Protein AF-A0A929HZ89-F1 (afdb_monomer)

Radius of gyration: 16.27 Å; Cα contacts (8 Å, |Δi|>4): 181; chains: 1; bounding box: 36×47×38 Å

Solvent-accessible surface area (backbone atoms only — not comparable to full-atom values): 8158 Å² total; per-residue (Å²): 117,69,67,62,54,55,52,51,52,50,54,50,49,56,53,50,49,54,55,42,63,69,49,52,67,70,62,47,50,54,52,25,51,53,49,46,58,52,49,70,68,32,68,68,53,67,72,37,54,22,37,36,39,57,67,56,55,96,64,49,64,65,33,62,69,54,51,55,50,40,43,73,72,72,32,48,39,28,33,55,36,82,36,76,91,78,73,45,74,45,39,25,42,54,84,44,79,73,81,30,38,38,75,45,75,96,66,32,61,20,62,33,84,95,49,64,37,78,51,64,76,89,67,51,66,40,74,55,76,84,81,92,59,73,50,98,86,70,49,112

Sequence (140 aa):
MMEDVGNRKKELRKKIIALRDNLPLEEREKKSKSIHTRLFSLPEFVSARTLAFYVSFKSEVLTETMIRKSLSLGKKVVVPITDLANRRLNLSRIIDYTDDLAPGTWGILEPKPDRIKLVALEEIDLVITPGLVFDKKGGR

Mean predicted aligned error: 3.98 Å

Nearest PDB structures (foldseek):
  3hy3-assembly1_A  TM=9.235E-01  e=9.278E-10  Homo sapiens
  2jcb-assembly2_B  TM=9.489E-01  e=2.652E-09  Bacillus anthracis str. Ames
  3hy6-assembly1_A  TM=9.198E-01  e=1.469E-09  Homo sapiens
  3hy4-assembly1_A  TM=9.010E-01  e=8.642E-09  Homo sapiens
  3hxt-assembly1_A  TM=8.999E-01  e=2.470E-08  Homo sapiens

pLDDT: mean 94.24, std 7.23, range [54.91, 98.75]

Foldseek 3Di:
DVVVVVVVVVVVLVVLVVVLLPDDPVNLQVVLVVVLVVLCPDPLNVPWQEEEEECDDRSFRHCVVVQQVCLVVNGFYKYWDQDPVVRDTWIFTDNDPPVQWDQDPPRGTDGDPVNGHTDDPVSGSYYPDDDRDADPVGDD

Structure (mmCIF, N/CA/C/O backbone):
data_AF-A0A929HZ89-F1
#
_entry.id   AF-A0A929HZ89-F1
#
loop_
_atom_site.group_PDB
_atom_site.id
_atom_site.type_symbol
_atom_site.label_atom_id
_atom_site.label_alt_id
_atom_site.label_comp_id
_atom_site.label_asym_id
_atom_site.label_entity_id
_atom_site.label_seq_id
_atom_site.pdbx_PDB_ins_code
_atom_site.Cartn_x
_atom_site.Cartn_y
_atom_site.Cartn_z
_atom_site.occupancy
_atom_site.B_iso_or_equiv
_atom_site.auth_seq_id
_atom_site.auth_c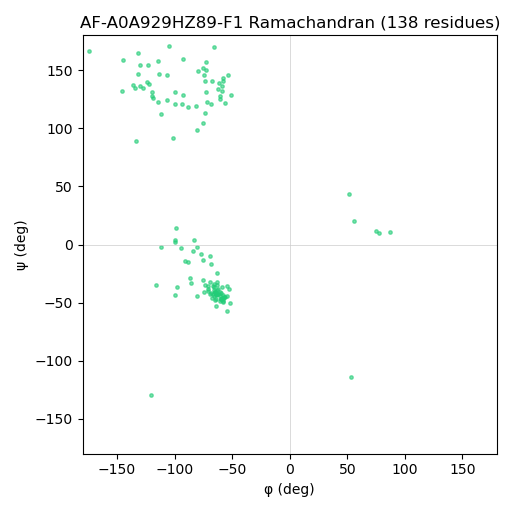omp_id
_atom_site.auth_asym_id
_atom_site.auth_atom_id
_atom_site.pdbx_PDB_model_num
ATOM 1 N N . MET A 1 1 ? -11.057 33.443 5.859 1.00 56.75 1 MET A N 1
ATOM 2 C CA . MET A 1 1 ? -11.871 32.208 5.696 1.00 56.75 1 MET A CA 1
ATOM 3 C C . MET A 1 1 ? -11.060 30.976 5.270 1.00 56.75 1 MET A C 1
ATOM 5 O O . MET A 1 1 ? -11.282 29.926 5.855 1.00 56.75 1 MET A O 1
ATOM 9 N N . MET A 1 2 ? -10.118 31.052 4.315 1.00 54.91 2 MET A N 1
ATOM 10 C CA . MET A 1 2 ? -9.280 29.892 3.925 1.00 54.91 2 MET A CA 1
ATOM 11 C C . MET A 1 2 ? -8.231 29.475 4.979 1.00 54.91 2 MET A C 1
ATOM 13 O O . MET A 1 2 ? -8.057 28.278 5.210 1.00 54.91 2 MET A O 1
ATOM 17 N N . GLU A 1 3 ? -7.589 30.426 5.670 1.00 56.50 3 GLU A N 1
ATOM 18 C CA . GLU A 1 3 ? -6.613 30.134 6.745 1.00 56.50 3 GLU A CA 1
ATOM 19 C C . GLU A 1 3 ? -7.219 29.315 7.897 1.00 56.50 3 GLU A C 1
ATOM 21 O O . GLU A 1 3 ? -6.592 28.398 8.426 1.00 56.50 3 GLU A O 1
ATOM 26 N N . ASP A 1 4 ? -8.484 29.580 8.221 1.00 70.81 4 ASP A N 1
ATOM 27 C CA . ASP A 1 4 ? -9.232 28.908 9.285 1.00 70.81 4 ASP A CA 1
ATOM 28 C C . ASP A 1 4 ? -9.550 27.436 8.937 1.00 70.81 4 ASP A C 1
ATOM 30 O O . ASP A 1 4 ? -9.553 26.547 9.788 1.00 70.81 4 ASP A O 1
ATOM 34 N N . VAL A 1 5 ? -9.758 27.110 7.656 1.00 75.31 5 VAL A N 1
ATOM 35 C CA . VAL A 1 5 ? -9.925 25.709 7.218 1.00 75.31 5 VAL A CA 1
ATOM 36 C C . VAL A 1 5 ? -8.586 24.963 7.229 1.00 75.31 5 VAL A C 1
ATOM 38 O O . VAL A 1 5 ? -8.528 23.813 7.670 1.00 75.31 5 VAL A O 1
ATOM 41 N N . GLY A 1 6 ? -7.504 25.612 6.787 1.00 77.69 6 GLY A N 1
ATOM 42 C CA . GLY A 1 6 ? -6.156 25.035 6.800 1.00 77.69 6 GLY A CA 1
ATOM 43 C C . GLY A 1 6 ? -5.687 24.669 8.211 1.00 77.69 6 GLY A C 1
ATOM 44 O O . GLY A 1 6 ? -5.249 23.537 8.443 1.00 77.69 6 GLY A O 1
ATOM 45 N N . ASN A 1 7 ? -5.869 25.582 9.168 1.00 79.38 7 ASN A N 1
ATOM 46 C CA . ASN A 1 7 ? -5.521 25.358 10.572 1.00 79.38 7 ASN A CA 1
ATOM 47 C C . ASN A 1 7 ? -6.373 24.262 11.219 1.00 79.38 7 ASN A C 1
ATOM 49 O O . ASN A 1 7 ? -5.822 23.353 11.840 1.00 79.38 7 ASN A O 1
ATOM 53 N N . ARG A 1 8 ? -7.693 24.247 10.987 1.00 85.31 8 ARG A N 1
ATOM 54 C CA . ARG A 1 8 ? -8.562 23.164 11.484 1.00 85.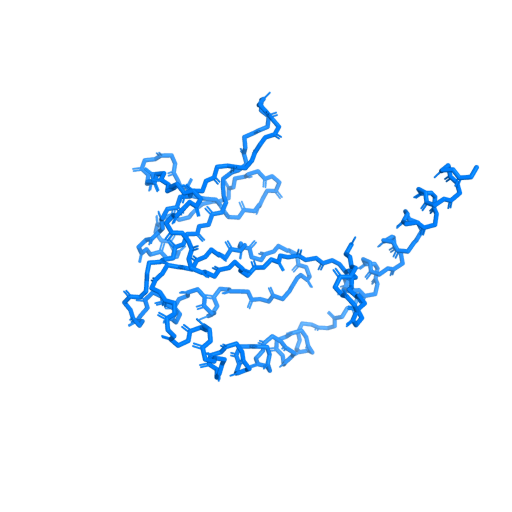31 8 ARG A CA 1
ATOM 55 C C . ARG A 1 8 ? -8.166 21.792 10.938 1.00 85.31 8 ARG A C 1
ATOM 57 O O . ARG A 1 8 ? -8.129 20.824 11.697 1.00 85.31 8 ARG A O 1
ATOM 64 N N . LYS A 1 9 ? -7.803 21.692 9.651 1.00 85.81 9 LYS A N 1
ATOM 65 C CA . LYS A 1 9 ? -7.281 20.439 9.075 1.00 85.81 9 LYS A CA 1
ATOM 66 C C . LYS A 1 9 ? -5.961 20.021 9.723 1.00 85.81 9 LYS A C 1
ATOM 68 O O . LYS A 1 9 ? -5.748 18.830 9.936 1.00 85.81 9 LYS A O 1
ATOM 73 N N . LYS A 1 10 ? -5.072 20.966 10.032 1.00 88.31 10 LYS A N 1
ATOM 74 C CA . LYS A 1 10 ? -3.783 20.683 10.679 1.00 88.31 10 LYS A CA 1
ATOM 75 C C . LYS A 1 10 ? -3.967 20.130 12.095 1.00 88.31 10 LYS A C 1
ATOM 77 O O . LYS A 1 10 ? -3.401 19.081 12.400 1.00 88.31 10 LYS A O 1
ATOM 82 N N . GLU A 1 11 ? -4.811 20.767 12.904 1.00 89.75 11 GLU A N 1
ATOM 83 C CA . GLU A 1 11 ? -5.118 20.306 14.264 1.00 89.75 11 GLU A CA 1
ATOM 84 C C . GLU A 1 11 ? -5.801 18.937 14.262 1.00 89.75 11 GLU A C 1
ATOM 86 O O . GLU A 1 11 ? -5.408 18.035 15.007 1.00 89.75 11 GLU A O 1
ATOM 91 N N . LEU A 1 12 ? -6.757 18.728 13.351 1.00 90.12 12 LEU A N 1
ATOM 92 C CA . LEU A 1 12 ? -7.399 17.427 13.190 1.00 90.12 12 LEU A CA 1
ATOM 93 C C . LEU A 1 12 ? -6.385 16.345 12.800 1.00 90.12 12 LEU A C 1
ATOM 95 O O . LEU A 1 12 ? -6.387 15.269 13.393 1.00 90.12 12 LEU A O 1
ATOM 99 N N . ARG A 1 13 ? -5.476 16.625 11.857 1.00 91.81 13 ARG A N 1
ATOM 100 C CA . ARG A 1 13 ? -4.429 15.667 11.469 1.00 91.81 13 ARG A CA 1
ATOM 101 C C . ARG A 1 13 ? -3.535 15.301 12.643 1.00 91.81 13 ARG A C 1
ATOM 103 O O . ARG A 1 13 ? -3.311 14.119 12.876 1.00 91.81 13 ARG A O 1
ATOM 110 N N . LYS A 1 14 ? -3.064 16.291 13.405 1.00 92.38 14 LYS A N 1
ATOM 111 C CA . LYS A 1 14 ? -2.215 16.055 14.579 1.00 92.38 14 LYS A CA 1
ATOM 112 C C . LYS A 1 14 ? -2.921 15.159 15.599 1.00 92.38 14 LYS A C 1
ATOM 114 O O . LYS A 1 14 ? -2.344 14.174 16.053 1.00 92.38 14 LYS A O 1
ATOM 119 N N . LYS A 1 15 ? -4.189 15.460 15.900 1.00 93.56 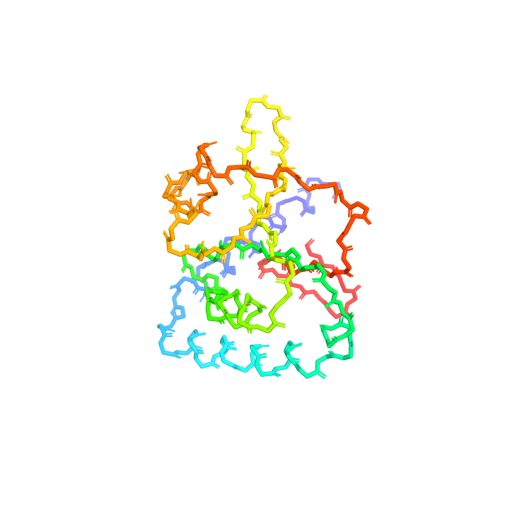15 LYS A N 1
ATOM 120 C CA . LYS A 1 15 ? -5.011 14.673 16.826 1.00 93.56 15 LYS A CA 1
ATOM 121 C C . LYS A 1 15 ? -5.195 13.230 16.351 1.00 93.56 15 LYS A C 1
ATOM 123 O O . LYS A 1 15 ? -5.007 12.306 17.135 1.00 93.56 15 LYS A O 1
ATOM 128 N N . ILE A 1 16 ? -5.560 13.024 15.086 1.00 94.06 16 ILE A N 1
ATOM 129 C CA . ILE A 1 16 ? -5.852 11.679 14.571 1.00 94.06 16 ILE A CA 1
ATOM 130 C C . ILE A 1 16 ? -4.578 10.851 14.380 1.00 94.06 16 ILE A C 1
ATOM 132 O O . ILE A 1 16 ? -4.613 9.656 14.654 1.00 94.06 16 ILE A O 1
ATOM 136 N N . ILE A 1 17 ? -3.450 11.459 13.993 1.00 93.94 17 ILE A N 1
ATOM 137 C CA . ILE A 1 17 ? -2.149 10.768 13.968 1.00 93.94 17 ILE A CA 1
ATOM 138 C C . ILE A 1 17 ? -1.819 10.234 15.361 1.00 93.94 17 ILE A C 1
ATOM 140 O O . ILE A 1 17 ? -1.556 9.047 15.489 1.00 93.94 17 ILE A O 1
ATOM 144 N N . ALA A 1 18 ? -1.931 11.061 16.407 1.00 94.25 18 ALA A N 1
ATOM 145 C CA . ALA A 1 18 ? -1.653 10.624 17.775 1.00 94.25 18 ALA A CA 1
ATOM 146 C C . ALA A 1 18 ? -2.564 9.466 18.220 1.00 94.25 18 ALA A C 1
ATOM 148 O O . ALA A 1 18 ? -2.098 8.506 18.825 1.00 94.25 18 ALA A O 1
ATOM 149 N N . LEU A 1 19 ? -3.859 9.518 17.888 1.00 93.94 19 LEU A N 1
ATOM 150 C CA . LEU A 1 19 ? -4.785 8.419 18.184 1.00 93.94 19 LEU A CA 1
ATOM 151 C C . LEU A 1 19 ? -4.441 7.138 17.411 1.00 93.94 19 LEU A C 1
ATOM 153 O O . LEU A 1 19 ? -4.516 6.051 17.976 1.00 93.94 19 LEU A O 1
ATOM 157 N N . ARG A 1 20 ? -4.068 7.258 16.130 1.00 94.56 20 ARG A N 1
ATOM 158 C CA . ARG A 1 20 ? -3.699 6.117 15.281 1.00 94.56 20 ARG A CA 1
ATOM 159 C C . ARG A 1 20 ? -2.380 5.487 15.731 1.00 94.56 20 ARG A C 1
ATOM 161 O O . ARG A 1 20 ? -2.285 4.266 15.785 1.00 94.56 20 ARG A O 1
ATOM 168 N N . ASP A 1 21 ? -1.395 6.307 16.083 1.00 94.12 21 ASP A N 1
ATOM 169 C CA . ASP A 1 21 ? -0.084 5.866 16.566 1.00 94.12 21 ASP A CA 1
ATOM 170 C C . ASP A 1 21 ? -0.186 5.155 17.922 1.00 94.12 21 ASP A C 1
ATOM 172 O O . ASP A 1 21 ? 0.515 4.172 18.145 1.00 94.12 21 ASP A O 1
ATOM 176 N N . ASN A 1 22 ? -1.117 5.582 18.782 1.00 95.56 22 ASN A N 1
ATOM 177 C CA . ASN A 1 22 ? -1.398 4.939 20.068 1.00 95.56 22 ASN A CA 1
ATOM 178 C C . ASN A 1 22 ? -2.298 3.695 19.964 1.00 95.56 22 ASN A C 1
ATOM 180 O O . ASN A 1 22 ? -2.581 3.068 20.984 1.00 95.56 22 ASN A O 1
ATOM 184 N N . LEU A 1 23 ? -2.771 3.324 18.768 1.00 94.94 23 LEU A N 1
ATOM 185 C CA . LEU A 1 23 ? -3.566 2.112 18.599 1.00 94.94 23 LEU A CA 1
ATOM 186 C C . LEU A 1 23 ? -2.662 0.873 18.757 1.00 94.94 23 LEU A C 1
ATOM 188 O O . LEU A 1 23 ? -1.710 0.724 17.970 1.00 94.94 23 LEU A O 1
ATOM 192 N N . PRO A 1 24 ? -2.970 -0.040 19.705 1.00 96.50 24 PRO A N 1
ATOM 193 C CA . PRO A 1 24 ? -2.202 -1.264 19.898 1.00 96.50 24 PRO A CA 1
ATOM 194 C C . PRO A 1 24 ? -2.076 -2.064 18.602 1.00 96.50 24 PRO A C 1
ATOM 196 O O . PRO A 1 24 ? -2.995 -2.079 17.777 1.00 96.50 24 PRO A O 1
ATOM 199 N N . LEU A 1 25 ? -0.937 -2.738 18.428 1.00 94.56 25 LEU A N 1
ATOM 200 C CA . LEU A 1 25 ? -0.663 -3.517 17.220 1.00 94.56 25 LEU A CA 1
ATOM 201 C C . LEU A 1 25 ? -1.742 -4.583 16.978 1.00 94.56 25 LEU A C 1
ATOM 203 O O . LEU A 1 25 ? -2.273 -4.649 15.877 1.00 94.56 25 LEU A O 1
ATOM 207 N N . GLU A 1 26 ? -2.144 -5.317 18.014 1.00 96.81 26 GLU A N 1
ATOM 208 C CA . GLU A 1 26 ? -3.192 -6.344 17.930 1.00 96.81 26 GLU A CA 1
ATOM 209 C C . GLU A 1 26 ? -4.528 -5.779 17.412 1.00 96.81 26 GLU A C 1
ATOM 211 O O . GLU A 1 26 ? -5.157 -6.328 16.505 1.00 96.81 26 GLU A O 1
ATOM 216 N N . GLU A 1 27 ? -4.953 -4.621 17.925 1.00 96.94 27 GLU A N 1
ATOM 217 C CA . GLU A 1 27 ? -6.174 -3.957 17.458 1.00 96.94 27 GLU A CA 1
ATOM 218 C C . GLU A 1 27 ? -6.039 -3.466 16.011 1.00 96.94 27 GLU A C 1
ATOM 220 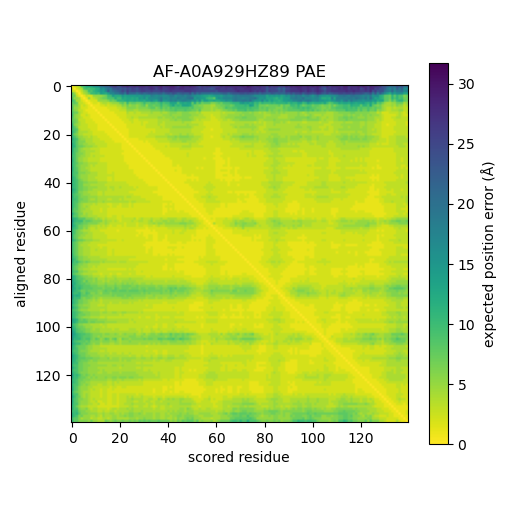O O . GLU A 1 27 ? -6.995 -3.527 15.229 1.00 96.94 27 GLU A O 1
ATOM 225 N N . ARG A 1 28 ? -4.847 -3.010 15.617 1.00 96.38 28 ARG A N 1
ATOM 226 C CA . ARG A 1 28 ? -4.547 -2.620 14.235 1.00 96.38 28 ARG A CA 1
ATOM 227 C C . ARG A 1 28 ? -4.586 -3.818 13.293 1.00 96.38 28 ARG A C 1
ATOM 229 O O . ARG A 1 28 ? -5.164 -3.707 12.212 1.00 96.38 28 ARG A O 1
ATOM 236 N N . GLU A 1 29 ? -4.031 -4.954 13.692 1.00 96.56 29 GLU A N 1
ATOM 237 C CA . GLU A 1 29 ? -4.063 -6.210 12.940 1.00 96.56 29 GLU A CA 1
ATOM 238 C C . GLU A 1 29 ? -5.494 -6.722 12.788 1.00 96.56 29 GLU A C 1
ATOM 240 O O . GLU A 1 29 ? -5.934 -7.006 11.673 1.00 96.56 29 GLU A O 1
ATOM 245 N N . LYS A 1 30 ? -6.268 -6.739 13.878 1.00 97.81 30 LYS A N 1
ATOM 246 C CA . LYS A 1 30 ? -7.686 -7.122 13.875 1.00 97.81 30 LYS A CA 1
ATOM 247 C C . LYS A 1 30 ? -8.507 -6.248 12.930 1.00 97.81 30 LYS A C 1
ATOM 249 O O . LYS A 1 30 ? -9.247 -6.767 12.093 1.00 97.81 30 LYS A O 1
ATOM 254 N N . LYS A 1 31 ? -8.351 -4.922 13.005 1.00 97.44 31 LYS A N 1
ATOM 255 C CA . LYS A 1 31 ? -9.025 -3.987 12.088 1.00 97.44 31 LYS A CA 1
ATOM 256 C C . LYS A 1 31 ? -8.550 -4.170 10.645 1.00 97.44 31 LYS A C 1
ATOM 258 O O . LYS A 1 31 ? -9.382 -4.178 9.740 1.00 97.44 31 LYS A O 1
ATOM 263 N N . SER A 1 32 ? -7.251 -4.379 10.425 1.00 97.62 32 SER A N 1
ATOM 264 C CA . SER A 1 32 ? -6.687 -4.644 9.093 1.00 97.62 32 SER A CA 1
ATOM 265 C C . SER A 1 32 ? -7.239 -5.940 8.496 1.00 97.62 32 SER A C 1
ATOM 267 O O . SER A 1 32 ? -7.580 -5.965 7.317 1.00 97.62 32 SER A O 1
ATOM 269 N N . LYS A 1 33 ? -7.439 -6.989 9.303 1.00 97.69 33 LYS A N 1
ATOM 270 C CA . LYS A 1 33 ? -8.075 -8.248 8.884 1.00 97.69 33 LYS A CA 1
ATOM 271 C C . LYS A 1 33 ? -9.547 -8.064 8.502 1.00 97.69 33 LYS A C 1
ATOM 273 O O . LYS A 1 33 ? -10.002 -8.644 7.514 1.00 97.69 33 LYS A O 1
ATOM 278 N N . SER A 1 34 ? -10.290 -7.231 9.228 1.00 98.25 34 SER A N 1
ATOM 279 C CA . SER A 1 34 ? -11.664 -6.876 8.843 1.00 98.25 34 SER A CA 1
ATOM 280 C C . SER A 1 34 ? -11.704 -6.102 7.521 1.00 98.25 34 SER A C 1
ATOM 282 O O . SER A 1 34 ? -12.548 -6.384 6.671 1.00 98.25 34 SER A O 1
ATOM 284 N N . ILE A 1 35 ? -10.766 -5.169 7.312 1.00 97.94 35 ILE A N 1
ATOM 285 C CA . ILE A 1 35 ? -10.629 -4.432 6.046 1.00 97.94 35 ILE A CA 1
ATOM 286 C C . ILE A 1 35 ? -10.255 -5.381 4.906 1.00 97.94 35 ILE A C 1
ATOM 288 O O . ILE A 1 35 ? -10.867 -5.299 3.848 1.00 97.94 35 ILE A O 1
ATOM 292 N N . HIS A 1 36 ? -9.322 -6.310 5.133 1.00 97.88 36 HIS A N 1
ATOM 293 C CA . HIS A 1 36 ? -8.952 -7.357 4.178 1.00 97.88 36 HIS A CA 1
ATOM 294 C C . HIS A 1 36 ? -10.202 -8.134 3.764 1.00 97.88 36 HIS A C 1
ATOM 296 O O . HIS A 1 36 ? -10.551 -8.156 2.590 1.00 97.88 36 HIS A O 1
ATOM 302 N N . THR A 1 37 ? -10.921 -8.712 4.724 1.00 98.00 37 THR A N 1
ATOM 303 C CA . THR A 1 37 ? -12.108 -9.534 4.439 1.00 98.00 37 THR A CA 1
ATOM 304 C C . THR A 1 37 ? -13.129 -8.769 3.597 1.00 98.00 37 THR A C 1
ATOM 306 O O . THR A 1 37 ? -13.627 -9.293 2.605 1.00 98.00 37 THR A O 1
ATOM 309 N N . ARG A 1 38 ? -13.387 -7.503 3.948 1.00 98.12 38 ARG A N 1
ATOM 310 C CA . ARG A 1 38 ? -14.320 -6.651 3.208 1.00 98.12 38 ARG A CA 1
ATOM 311 C C . ARG A 1 38 ? -13.816 -6.298 1.812 1.00 98.12 38 ARG A C 1
ATOM 313 O O . ARG A 1 38 ? -14.594 -6.376 0.874 1.00 98.12 38 ARG A O 1
ATOM 320 N N . LEU A 1 39 ? -12.549 -5.906 1.663 1.00 98.25 39 LEU A N 1
ATOM 321 C CA . LEU A 1 39 ? -11.963 -5.546 0.369 1.00 98.25 39 LEU A CA 1
ATOM 322 C C . LEU A 1 39 ? -12.115 -6.694 -0.632 1.00 98.25 39 LEU A C 1
ATOM 324 O O . LEU A 1 39 ? -12.544 -6.474 -1.756 1.00 98.25 39 LEU A O 1
ATOM 328 N N . PHE A 1 40 ? -11.822 -7.920 -0.204 1.00 97.94 40 PHE A N 1
ATOM 329 C CA . PHE A 1 40 ? -11.850 -9.094 -1.075 1.00 97.94 40 PHE A CA 1
ATOM 330 C C . PHE A 1 40 ? -13.266 -9.582 -1.403 1.00 97.94 40 PHE A C 1
ATOM 332 O O . PHE A 1 40 ? -13.425 -10.367 -2.335 1.00 97.94 40 PHE A O 1
ATOM 339 N N . SER A 1 41 ? -14.288 -9.110 -0.681 1.00 97.81 41 SER A N 1
ATOM 340 C CA . SER A 1 41 ? -15.692 -9.384 -0.998 1.00 97.81 41 SER A CA 1
ATOM 341 C C . SER A 1 41 ? -16.351 -8.297 -1.857 1.00 97.81 41 SER A C 1
ATOM 343 O O . SER A 1 41 ? -17.522 -8.439 -2.200 1.00 97.81 41 SER A O 1
ATOM 345 N N . LEU A 1 42 ? -15.651 -7.201 -2.177 1.00 98.25 42 LEU A N 1
ATOM 346 C CA . LEU A 1 42 ? -16.186 -6.142 -3.037 1.00 98.25 42 LEU A CA 1
ATOM 347 C C . LEU A 1 42 ? -16.259 -6.607 -4.505 1.00 98.25 42 LEU A C 1
ATOM 349 O O . LEU A 1 42 ? -15.245 -7.083 -5.028 1.00 98.25 42 LEU A O 1
ATOM 353 N N . PRO A 1 43 ? -17.396 -6.427 -5.206 1.00 98.12 43 PRO A N 1
ATOM 354 C CA . PRO A 1 43 ? -17.503 -6.719 -6.640 1.00 98.12 43 PRO A CA 1
ATOM 355 C C . PRO A 1 43 ? -16.442 -6.003 -7.488 1.00 98.12 43 PRO A C 1
ATOM 357 O O . PRO A 1 43 ? -15.910 -6.573 -8.444 1.00 98.12 43 PRO A O 1
ATOM 360 N N . GLU A 1 44 ? -16.083 -4.777 -7.109 1.00 98.06 44 GLU A N 1
ATOM 361 C CA . GLU A 1 44 ? -15.049 -3.966 -7.754 1.00 98.06 44 GLU A CA 1
ATOM 362 C C . GLU A 1 44 ? -13.672 -4.625 -7.628 1.00 98.06 44 GLU A C 1
ATOM 364 O O . GLU A 1 44 ? -12.921 -4.692 -8.595 1.00 98.06 44 GLU A O 1
ATOM 369 N N . PHE A 1 45 ? -13.347 -5.190 -6.461 1.00 98.38 45 PHE A N 1
ATOM 370 C CA . PHE A 1 45 ? -12.094 -5.923 -6.277 1.00 98.38 45 PHE A CA 1
ATOM 371 C C . PHE A 1 45 ? -12.087 -7.237 -7.063 1.00 98.38 45 PHE A C 1
ATOM 373 O O . PHE A 1 45 ? -11.080 -7.598 -7.679 1.00 98.38 45 PHE A O 1
ATOM 380 N N . VAL A 1 46 ? -13.203 -7.972 -7.032 1.00 97.81 46 VAL A N 1
ATOM 381 C CA . VAL A 1 46 ? -13.334 -9.257 -7.730 1.00 97.81 46 VAL A CA 1
ATOM 382 C C . VAL A 1 46 ? -13.111 -9.065 -9.231 1.00 97.81 46 VAL A C 1
ATOM 384 O O . VAL A 1 46 ? -12.301 -9.790 -9.811 1.00 97.81 46 VAL A O 1
ATOM 387 N N . SER A 1 47 ? -13.752 -8.055 -9.825 1.00 98.00 47 SER A N 1
ATOM 388 C CA . SER A 1 47 ? -13.670 -7.743 -11.259 1.00 98.00 47 SER A CA 1
ATOM 389 C C . SER A 1 47 ? -12.360 -7.072 -11.692 1.00 98.00 47 SER A C 1
ATOM 391 O O . SER A 1 47 ? -11.910 -7.312 -12.814 1.00 98.00 47 SER A O 1
ATOM 393 N N . ALA A 1 48 ? -11.716 -6.288 -10.821 1.00 98.44 48 ALA A N 1
ATOM 394 C CA . ALA A 1 48 ? -10.470 -5.592 -11.133 1.00 98.44 48 ALA A CA 1
ATOM 395 C C . ALA A 1 48 ? -9.314 -6.555 -11.451 1.00 98.44 48 ALA A C 1
ATOM 397 O O . ALA A 1 48 ? -9.052 -7.516 -10.719 1.00 98.44 48 ALA A O 1
ATOM 398 N N . ARG A 1 49 ? -8.572 -6.270 -12.521 1.00 98.25 49 ARG A N 1
ATOM 399 C CA . ARG A 1 49 ? -7.376 -7.011 -12.946 1.00 98.25 49 ARG A CA 1
ATOM 400 C C . ARG A 1 49 ? -6.103 -6.315 -12.482 1.00 98.25 49 ARG A C 1
ATOM 402 O O . ARG A 1 49 ? -5.155 -7.000 -12.096 1.00 98.25 49 ARG A O 1
ATOM 409 N N . THR A 1 50 ? -6.103 -4.985 -12.482 1.00 98.62 50 THR A N 1
ATOM 410 C CA . THR A 1 50 ? -4.999 -4.137 -12.030 1.00 98.62 50 THR A CA 1
ATOM 411 C C . THR A 1 50 ? -5.395 -3.351 -10.788 1.00 98.62 50 THR A C 1
ATOM 413 O O . THR A 1 50 ? -6.356 -2.583 -10.795 1.00 98.62 50 THR A O 1
ATOM 416 N N . LEU A 1 51 ? -4.620 -3.520 -9.721 1.00 98.69 51 LEU A N 1
ATOM 417 C CA . LEU A 1 51 ? -4.848 -2.908 -8.420 1.00 98.69 51 LEU A CA 1
ATOM 418 C C . LEU A 1 51 ? -3.676 -2.005 -8.056 1.00 98.69 51 LEU A C 1
ATOM 420 O O . LEU A 1 51 ? -2.538 -2.473 -7.998 1.00 98.69 51 LEU A O 1
ATOM 424 N N . ALA A 1 52 ? -3.952 -0.745 -7.737 1.00 98.56 52 ALA A N 1
ATOM 425 C CA . ALA A 1 52 ? -2.972 0.131 -7.112 1.00 98.56 52 ALA A CA 1
ATOM 426 C C . ALA A 1 52 ? -3.123 0.088 -5.589 1.00 98.56 52 ALA A C 1
ATOM 428 O O . ALA A 1 52 ? -4.180 0.421 -5.055 1.00 98.56 52 ALA A O 1
ATOM 429 N N . PHE A 1 53 ? -2.060 -0.298 -4.890 1.00 98.38 53 PHE A N 1
ATOM 430 C CA . PHE A 1 53 ? -1.964 -0.260 -3.434 1.00 98.38 53 PHE A CA 1
ATOM 431 C C . PHE A 1 53 ? -0.918 0.760 -3.000 1.00 98.38 53 PHE A C 1
ATOM 433 O O . PHE A 1 53 ? 0.124 0.903 -3.631 1.00 98.38 53 PHE A O 1
ATOM 440 N N . TYR A 1 54 ? -1.146 1.406 -1.861 1.00 97.00 54 TYR A N 1
ATOM 441 C CA . TYR A 1 54 ? -0.035 1.955 -1.089 1.00 97.00 54 TYR A CA 1
ATOM 442 C C . TYR A 1 54 ? 0.634 0.841 -0.275 1.00 97.00 54 TYR A C 1
ATOM 444 O O . TYR A 1 54 ? -0.029 -0.105 0.173 1.00 97.00 54 TYR A O 1
ATOM 452 N N . VAL A 1 55 ? 1.939 0.971 -0.048 1.00 96.75 55 VAL A N 1
ATOM 453 C CA . VAL A 1 55 ? 2.660 0.113 0.894 1.00 96.75 55 VAL A CA 1
ATOM 454 C C . VAL A 1 55 ? 2.586 0.759 2.271 1.00 96.75 55 VAL A C 1
ATOM 456 O O . VAL A 1 55 ? 2.996 1.906 2.444 1.00 96.75 55 VAL A O 1
ATOM 459 N N . SER A 1 56 ? 1.974 0.056 3.225 1.00 93.50 56 SER A N 1
ATOM 460 C CA . SER A 1 56 ? 1.626 0.613 4.532 1.00 93.50 56 SER A CA 1
ATOM 461 C C . SER A 1 56 ? 2.838 1.125 5.299 1.00 93.50 56 SER A C 1
ATOM 463 O O . SER A 1 56 ? 3.847 0.427 5.398 1.00 93.50 56 SER A O 1
ATOM 465 N N . PHE A 1 57 ? 2.705 2.302 5.911 1.00 91.19 57 PHE A N 1
ATOM 466 C CA . PHE A 1 57 ? 3.759 2.937 6.690 1.00 91.19 57 PHE A CA 1
ATOM 467 C C . PHE A 1 57 ? 3.304 3.257 8.121 1.00 91.19 57 PHE A C 1
ATOM 469 O O . PHE A 1 57 ? 2.193 3.733 8.364 1.00 91.19 57 PHE A O 1
ATOM 476 N N . LYS A 1 58 ? 4.192 3.040 9.101 1.00 90.56 58 LYS A N 1
ATOM 4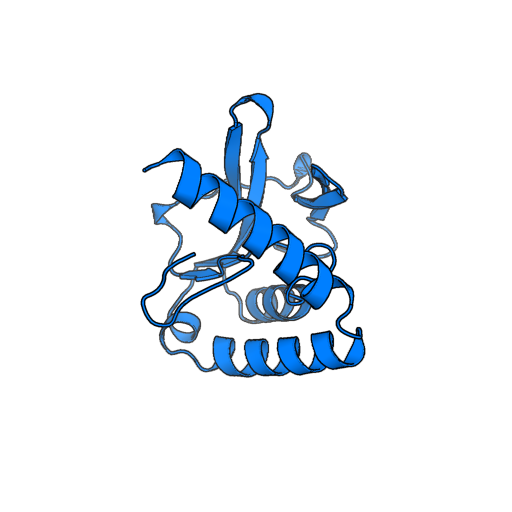77 C CA . LYS A 1 58 ? 3.944 3.293 10.534 1.00 90.56 58 LYS A CA 1
ATOM 478 C C . LYS A 1 58 ? 2.671 2.597 11.054 1.00 90.56 58 LYS A C 1
ATOM 480 O O . LYS A 1 58 ? 2.613 1.377 11.165 1.00 90.56 58 LYS A O 1
ATOM 485 N N . SER A 1 59 ? 1.671 3.386 11.435 1.00 92.94 59 SER A N 1
ATOM 486 C CA . SER A 1 59 ? 0.426 2.975 12.087 1.00 92.94 59 SER A CA 1
ATOM 487 C C . SER A 1 59 ? -0.757 2.860 11.125 1.00 92.94 59 SER A C 1
ATOM 489 O O . SER A 1 59 ? -1.909 2.802 11.555 1.00 92.94 59 SER A O 1
ATOM 491 N N . GLU A 1 60 ? -0.492 2.855 9.819 1.00 94.56 60 GLU A N 1
ATOM 492 C CA . GLU A 1 60 ? -1.512 2.640 8.796 1.00 94.56 60 GLU A CA 1
ATOM 493 C C . GLU A 1 60 ? -2.119 1.233 8.846 1.00 94.56 60 GLU A C 1
ATOM 495 O O . GLU A 1 60 ? -1.652 0.338 9.552 1.00 94.56 60 GLU A O 1
ATOM 500 N N . VAL A 1 61 ? -3.198 1.050 8.080 1.00 96.56 61 VAL A N 1
ATOM 501 C CA . VAL A 1 61 ? -3.749 -0.282 7.820 1.00 96.56 61 VAL A CA 1
ATOM 502 C C . VAL A 1 61 ? -2.658 -1.122 7.170 1.00 96.56 61 VAL A C 1
ATOM 504 O O . VAL A 1 61 ? -2.013 -0.671 6.229 1.00 96.56 61 VAL A O 1
ATOM 507 N N . LEU A 1 62 ? -2.462 -2.340 7.666 1.00 96.75 62 LEU A N 1
ATOM 508 C CA . LEU A 1 62 ? -1.410 -3.230 7.187 1.00 96.75 62 LEU A CA 1
ATOM 509 C C . LEU A 1 62 ? -1.818 -3.809 5.826 1.00 96.75 62 LEU A C 1
ATOM 511 O O . LEU A 1 62 ? -2.690 -4.679 5.754 1.00 96.75 62 LEU A O 1
ATOM 515 N N . THR A 1 63 ? -1.215 -3.315 4.742 1.00 97.69 63 THR A N 1
ATOM 516 C CA . THR A 1 63 ? -1.589 -3.700 3.368 1.00 97.69 63 THR A CA 1
ATOM 517 C C . THR A 1 63 ? -0.795 -4.883 2.826 1.00 97.69 63 THR A C 1
ATOM 519 O O . THR A 1 63 ? -1.232 -5.489 1.850 1.00 97.69 63 THR A O 1
ATOM 522 N N . GLU A 1 64 ? 0.310 -5.277 3.466 1.00 97.25 64 GLU A N 1
ATOM 523 C CA . GLU A 1 64 ? 1.185 -6.359 2.990 1.00 97.25 64 GLU A CA 1
ATOM 524 C C . GLU A 1 64 ? 0.419 -7.654 2.681 1.00 97.25 64 GLU A C 1
ATOM 526 O O . GLU A 1 64 ? 0.530 -8.208 1.587 1.00 97.25 64 GLU A O 1
ATOM 531 N N . THR A 1 65 ? -0.414 -8.121 3.617 1.00 97.12 65 THR A N 1
ATOM 532 C CA . THR A 1 65 ? -1.178 -9.367 3.429 1.00 97.12 65 THR A CA 1
ATOM 533 C C . THR A 1 65 ? -2.168 -9.270 2.266 1.00 97.12 65 THR A C 1
ATOM 535 O O . THR A 1 65 ? -2.356 -10.243 1.535 1.00 97.12 65 THR A O 1
ATOM 538 N N . MET A 1 66 ? -2.758 -8.091 2.044 1.00 98.44 66 MET A N 1
ATOM 539 C CA . MET A 1 66 ? -3.673 -7.831 0.929 1.00 98.44 66 MET A CA 1
ATOM 540 C C . MET A 1 66 ? -2.923 -7.796 -0.407 1.00 98.44 66 MET A C 1
ATOM 542 O O . MET A 1 66 ? -3.403 -8.352 -1.396 1.00 98.44 66 MET A O 1
ATOM 546 N N . ILE A 1 67 ? -1.730 -7.196 -0.435 1.00 98.62 67 ILE A N 1
ATOM 547 C CA . ILE A 1 67 ? -0.864 -7.147 -1.617 1.00 98.62 67 ILE A CA 1
ATOM 548 C C . ILE A 1 67 ? -0.420 -8.558 -2.008 1.00 98.62 67 ILE A C 1
ATOM 550 O O . ILE A 1 67 ? -0.661 -8.985 -3.138 1.00 98.62 67 ILE A O 1
ATOM 554 N N . ARG A 1 68 ? 0.148 -9.322 -1.065 1.00 98.50 68 ARG A N 1
ATOM 555 C CA . ARG A 1 68 ? 0.590 -10.706 -1.302 1.00 98.50 68 ARG A CA 1
ATOM 556 C C . ARG A 1 68 ? -0.557 -11.591 -1.780 1.00 98.50 68 ARG A C 1
ATOM 558 O O . ARG A 1 68 ? -0.404 -12.341 -2.742 1.00 98.50 68 ARG A O 1
ATOM 565 N N . LYS A 1 69 ? -1.736 -11.475 -1.158 1.00 98.31 69 LYS A N 1
ATOM 566 C CA . LYS A 1 69 ? -2.915 -12.229 -1.593 1.00 98.31 69 LYS A CA 1
ATOM 567 C C . LYS A 1 69 ? -3.345 -11.827 -3.007 1.00 98.31 69 LYS A C 1
ATOM 569 O O . LYS A 1 69 ? -3.630 -12.710 -3.809 1.00 98.31 69 LYS A O 1
ATOM 574 N N . SER A 1 70 ? -3.345 -10.538 -3.340 1.00 98.56 70 SER A N 1
ATOM 575 C CA . SER A 1 70 ? -3.688 -10.053 -4.686 1.00 98.56 70 SER A CA 1
ATOM 576 C C . SER A 1 70 ? -2.734 -10.587 -5.760 1.00 98.56 70 SER A C 1
ATOM 578 O O . SER A 1 70 ? -3.201 -11.063 -6.794 1.00 98.56 70 SER A O 1
ATOM 580 N N . LEU A 1 71 ? -1.425 -10.603 -5.479 1.00 98.56 71 LEU A N 1
ATOM 581 C CA . LEU A 1 71 ? -0.413 -11.237 -6.334 1.00 98.56 71 LEU A CA 1
ATOM 582 C C . LEU A 1 71 ? -0.695 -12.737 -6.520 1.00 98.56 71 LEU A C 1
ATOM 584 O O . LEU A 1 71 ? -0.719 -13.222 -7.647 1.00 98.56 71 LEU A O 1
ATOM 588 N N . SER A 1 72 ? -1.007 -13.459 -5.435 1.00 98.25 72 SER A N 1
ATOM 589 C CA . SER A 1 72 ? -1.327 -14.898 -5.488 1.00 98.25 72 SER A CA 1
ATOM 590 C C . SER A 1 72 ? -2.590 -15.226 -6.296 1.00 98.25 72 SER A C 1
ATOM 592 O O . SER A 1 72 ? -2.728 -16.331 -6.809 1.00 98.25 72 SER A O 1
ATOM 594 N N . LEU A 1 73 ? -3.515 -14.268 -6.422 1.00 98.12 73 LEU A N 1
ATOM 595 C CA . LEU A 1 73 ? -4.722 -14.384 -7.245 1.00 98.12 73 LEU A CA 1
ATOM 596 C C . LEU A 1 73 ? -4.463 -14.049 -8.726 1.00 98.12 73 LEU A C 1
ATOM 598 O O . LEU A 1 73 ? -5.408 -13.991 -9.508 1.00 98.12 73 LEU A O 1
ATOM 602 N N . GLY A 1 74 ? -3.211 -13.783 -9.112 1.00 98.19 74 GLY A N 1
ATOM 603 C CA . GLY A 1 74 ? -2.833 -13.434 -10.481 1.00 98.19 74 GLY A CA 1
ATOM 604 C C . GLY A 1 74 ? -3.197 -12.006 -10.895 1.00 98.19 74 GLY A C 1
ATOM 605 O O . GLY A 1 74 ? -3.111 -11.677 -12.078 1.00 98.19 74 GLY A O 1
ATOM 606 N N . LYS A 1 75 ? -3.598 -11.140 -9.953 1.00 98.56 75 LYS A N 1
ATOM 607 C CA . LYS A 1 75 ? -3.892 -9.730 -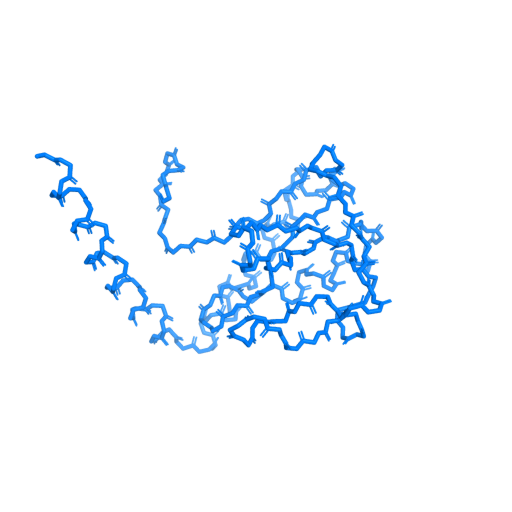10.248 1.00 98.56 75 LYS A CA 1
ATOM 608 C C . LYS A 1 75 ? -2.588 -8.950 -10.460 1.00 98.56 75 LYS A C 1
ATOM 610 O O . LYS A 1 75 ? -1.580 -9.209 -9.801 1.00 98.56 75 LYS A O 1
ATOM 615 N N . LYS A 1 76 ? -2.599 -7.958 -11.357 1.00 98.62 76 LYS A N 1
ATOM 616 C CA . LYS A 1 76 ? -1.486 -7.010 -11.526 1.00 98.62 76 LYS A CA 1
ATOM 617 C C . LYS A 1 76 ? -1.505 -6.054 -10.330 1.00 98.62 76 LYS A C 1
ATOM 619 O O . LYS A 1 76 ? -2.438 -5.270 -10.196 1.00 98.62 76 LYS A O 1
ATOM 624 N N . VAL A 1 77 ? -0.491 -6.112 -9.467 1.00 98.75 77 VAL A N 1
ATOM 625 C CA . VAL A 1 77 ? -0.360 -5.180 -8.338 1.00 98.75 77 VAL A CA 1
ATOM 626 C C . VAL A 1 77 ? 0.634 -4.081 -8.678 1.00 98.75 77 VAL A C 1
ATOM 628 O O . VAL A 1 77 ? 1.735 -4.346 -9.159 1.00 98.75 77 VAL A O 1
ATOM 631 N N . VAL A 1 78 ? 0.220 -2.848 -8.421 1.00 98.62 78 VAL A N 1
ATOM 632 C CA . VAL A 1 78 ? 0.955 -1.617 -8.684 1.00 98.62 78 VAL A CA 1
ATOM 633 C C . VAL A 1 78 ? 1.121 -0.864 -7.369 1.00 98.62 78 VAL A C 1
ATOM 635 O O . VAL A 1 78 ? 0.185 -0.797 -6.573 1.00 98.62 78 VAL A O 1
ATOM 638 N N . VAL A 1 79 ? 2.301 -0.303 -7.132 1.00 98.19 79 VAL A N 1
ATOM 639 C CA . VAL A 1 79 ? 2.614 0.493 -5.938 1.00 98.19 79 VAL A CA 1
ATOM 640 C C . VAL A 1 79 ? 3.265 1.823 -6.329 1.00 98.19 79 VAL A C 1
ATOM 642 O O . VAL A 1 79 ? 3.853 1.916 -7.414 1.00 98.19 79 VAL A O 1
ATOM 645 N N . PRO A 1 80 ? 3.149 2.872 -5.495 1.00 96.81 80 PRO A N 1
ATOM 646 C CA . PRO A 1 80 ? 3.755 4.162 -5.786 1.00 96.81 80 PRO A CA 1
ATOM 647 C C . PRO A 1 80 ? 5.280 4.148 -5.628 1.00 96.81 80 PRO A C 1
ATOM 649 O O . PRO A 1 80 ? 5.830 3.442 -4.787 1.00 96.81 80 PRO A O 1
ATOM 652 N N . ILE A 1 81 ? 5.938 4.993 -6.418 1.00 95.94 81 ILE A N 1
ATOM 653 C CA . ILE A 1 81 ? 7.329 5.424 -6.273 1.00 95.94 81 ILE A CA 1
ATOM 654 C C . ILE A 1 81 ? 7.304 6.940 -6.089 1.00 95.94 81 ILE A C 1
ATOM 656 O O . ILE A 1 81 ? 6.713 7.654 -6.909 1.00 95.94 81 ILE A O 1
ATOM 660 N N . THR A 1 82 ? 7.952 7.443 -5.043 1.00 94.50 82 THR A N 1
ATOM 661 C CA . THR A 1 82 ? 8.021 8.882 -4.788 1.00 94.50 82 THR A CA 1
ATOM 662 C C . THR A 1 82 ? 9.106 9.541 -5.638 1.00 94.50 82 THR A C 1
ATOM 664 O O . THR A 1 82 ? 10.290 9.258 -5.496 1.00 94.50 82 THR A O 1
ATOM 667 N N . ASP A 1 83 ? 8.715 10.482 -6.497 1.00 92.44 83 ASP A N 1
ATOM 668 C CA . ASP A 1 83 ? 9.632 11.347 -7.242 1.00 92.44 83 ASP A CA 1
ATOM 669 C C . ASP A 1 83 ? 9.676 12.720 -6.556 1.00 92.44 83 ASP A C 1
ATOM 671 O O . ASP A 1 83 ? 8.849 13.602 -6.812 1.00 92.44 83 ASP A O 1
ATOM 675 N N . LEU A 1 84 ? 10.626 12.879 -5.627 1.00 91.25 84 LEU A N 1
ATOM 676 C CA . LEU A 1 84 ? 10.797 14.111 -4.850 1.00 91.25 84 LEU A CA 1
ATOM 677 C C . LEU A 1 84 ? 11.211 15.302 -5.717 1.00 91.25 84 LEU A C 1
ATOM 679 O O . LEU A 1 84 ? 10.752 16.416 -5.465 1.00 91.25 84 LEU A O 1
ATOM 683 N N . ALA A 1 85 ? 12.046 15.068 -6.734 1.00 92.00 85 ALA A N 1
ATOM 684 C CA . ALA A 1 85 ? 12.561 16.121 -7.605 1.00 92.00 85 ALA A CA 1
ATOM 685 C C . ALA A 1 85 ? 11.424 16.801 -8.377 1.00 92.00 85 ALA A C 1
ATOM 687 O O . ALA A 1 85 ? 11.363 18.026 -8.448 1.00 92.00 85 ALA A O 1
ATOM 688 N N . ASN A 1 86 ? 10.479 16.005 -8.883 1.00 93.75 86 ASN A N 1
ATOM 689 C CA . ASN A 1 86 ? 9.343 16.501 -9.659 1.00 93.75 86 ASN A CA 1
ATOM 690 C C . ASN A 1 86 ? 8.046 16.614 -8.842 1.00 93.75 86 ASN A C 1
ATOM 692 O O . ASN A 1 86 ? 6.999 16.947 -9.396 1.00 93.75 86 ASN A O 1
ATOM 696 N N . ARG A 1 87 ? 8.094 16.332 -7.531 1.00 93.31 87 ARG A N 1
ATOM 697 C CA . ARG A 1 87 ? 6.946 16.356 -6.605 1.00 93.31 87 ARG A CA 1
ATOM 698 C C . ARG A 1 87 ? 5.743 15.543 -7.106 1.00 93.31 87 ARG A C 1
ATOM 700 O O . ARG A 1 87 ? 4.600 15.991 -6.997 1.00 93.31 87 ARG A O 1
ATOM 707 N N . ARG A 1 88 ? 5.993 14.343 -7.634 1.00 93.50 88 ARG A N 1
ATOM 708 C CA . ARG A 1 88 ? 4.959 13.451 -8.188 1.00 93.50 88 ARG A CA 1
ATOM 709 C C . ARG A 1 88 ? 5.091 12.024 -7.663 1.00 93.50 88 ARG A C 1
ATOM 711 O O . ARG A 1 88 ? 6.116 11.647 -7.103 1.00 93.50 88 ARG A O 1
ATOM 718 N N . LEU A 1 89 ? 4.039 11.238 -7.862 1.00 93.62 89 LEU A N 1
ATOM 719 C CA . LEU A 1 89 ? 4.068 9.794 -7.658 1.00 93.62 89 LEU A CA 1
ATOM 720 C C . LEU A 1 89 ? 4.067 9.117 -9.022 1.00 93.62 89 LEU A C 1
ATOM 722 O O . LEU A 1 89 ? 3.172 9.362 -9.829 1.00 93.62 89 LEU A O 1
ATOM 726 N N . ASN A 1 90 ? 5.058 8.267 -9.255 1.00 96.06 90 ASN A N 1
ATOM 727 C CA . ASN A 1 90 ? 5.026 7.313 -10.355 1.00 96.06 90 ASN A CA 1
ATOM 728 C C . ASN A 1 90 ? 4.449 5.997 -9.840 1.00 96.06 90 ASN A C 1
ATOM 730 O O . ASN A 1 90 ? 4.443 5.741 -8.638 1.00 96.06 90 ASN A O 1
ATOM 734 N N . LEU A 1 91 ? 3.961 5.157 -10.742 1.00 97.81 91 LEU A N 1
ATOM 735 C CA . LEU A 1 91 ? 3.352 3.883 -10.393 1.00 97.81 91 LEU A CA 1
ATOM 736 C C . LEU A 1 91 ? 4.139 2.762 -11.048 1.00 97.81 91 LEU A C 1
ATOM 738 O O . LEU A 1 91 ? 4.429 2.832 -12.239 1.00 97.81 91 LEU A O 1
ATOM 742 N N . SER A 1 92 ? 4.494 1.742 -10.272 1.00 98.25 92 SER A N 1
ATOM 743 C CA . SER A 1 92 ? 5.236 0.594 -10.776 1.00 98.25 92 SER A CA 1
ATOM 744 C C . SER A 1 92 ? 4.577 -0.706 -10.375 1.00 98.25 92 SER A C 1
ATOM 746 O O . SER A 1 92 ? 4.177 -0.902 -9.227 1.00 98.25 92 SER A O 1
ATOM 748 N N . ARG A 1 93 ? 4.498 -1.618 -11.337 1.00 98.31 93 ARG A N 1
ATOM 749 C CA . ARG A 1 93 ? 4.078 -2.990 -11.096 1.00 98.31 93 ARG A CA 1
ATOM 750 C C . ARG A 1 93 ? 5.127 -3.712 -10.252 1.00 98.31 93 ARG A C 1
ATOM 752 O O . ARG A 1 93 ? 6.319 -3.592 -10.523 1.00 98.31 93 ARG A O 1
ATOM 759 N N . ILE A 1 94 ? 4.657 -4.540 -9.326 1.00 98.56 94 ILE A N 1
ATOM 760 C CA . ILE A 1 94 ? 5.458 -5.568 -8.654 1.00 98.56 94 ILE A CA 1
ATOM 761 C C . ILE A 1 94 ? 4.960 -6.967 -9.032 1.00 98.56 94 ILE A C 1
ATOM 763 O O . ILE A 1 94 ? 3.833 -7.157 -9.500 1.00 98.56 94 ILE A O 1
ATOM 767 N N . ILE A 1 95 ? 5.836 -7.947 -8.880 1.00 97.94 95 ILE A N 1
ATOM 768 C CA . ILE A 1 95 ? 5.596 -9.378 -9.067 1.00 97.94 95 ILE A CA 1
ATOM 769 C C . ILE A 1 95 ? 5.785 -10.102 -7.733 1.00 97.94 95 ILE A C 1
ATOM 771 O O . ILE A 1 95 ? 5.027 -11.026 -7.450 1.00 97.94 95 ILE A O 1
ATOM 775 N N . ASP A 1 96 ? 6.719 -9.642 -6.898 1.00 97.75 96 ASP A N 1
ATOM 776 C CA . ASP A 1 96 ? 6.930 -10.156 -5.547 1.00 97.75 96 ASP A CA 1
ATOM 777 C C . ASP A 1 96 ? 7.086 -9.016 -4.529 1.00 97.75 96 ASP A C 1
ATOM 779 O O . ASP A 1 96 ? 7.791 -8.041 -4.765 1.00 97.75 96 ASP A O 1
ATOM 783 N N . TYR A 1 97 ? 6.415 -9.125 -3.380 1.00 97.94 97 TYR A N 1
ATOM 784 C CA . TYR A 1 97 ? 6.450 -8.077 -2.353 1.00 97.94 97 TYR A CA 1
ATOM 785 C C . TYR A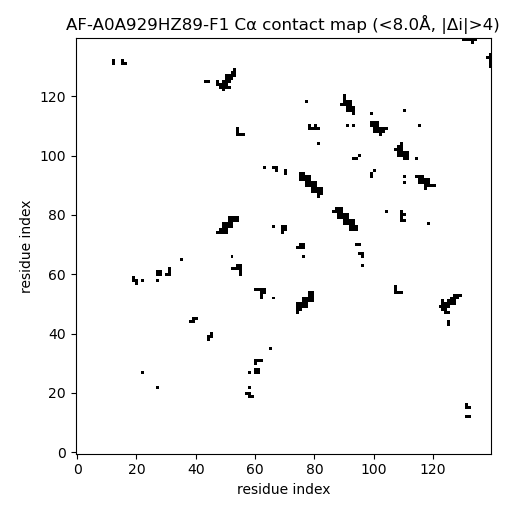 1 97 ? 7.804 -7.984 -1.637 1.00 97.94 97 TYR A C 1
ATOM 787 O O . TYR A 1 97 ? 8.222 -6.893 -1.265 1.00 97.94 97 TYR A O 1
ATOM 795 N N . THR A 1 98 ? 8.475 -9.111 -1.408 1.00 96.50 98 THR A N 1
ATOM 796 C CA . THR A 1 98 ? 9.759 -9.157 -0.699 1.00 96.50 98 THR A CA 1
ATOM 797 C C . THR A 1 98 ? 10.908 -8.784 -1.635 1.00 96.50 98 THR A C 1
ATOM 799 O O . THR A 1 98 ? 11.782 -8.000 -1.268 1.00 96.50 98 THR A O 1
ATOM 802 N N . ASP A 1 99 ? 10.903 -9.329 -2.851 1.00 97.19 99 ASP A N 1
ATOM 803 C CA . ASP A 1 99 ? 12.041 -9.230 -3.761 1.00 97.19 99 ASP A CA 1
ATOM 804 C C . ASP A 1 99 ? 12.029 -7.956 -4.604 1.00 97.19 99 ASP A C 1
ATOM 806 O O . ASP A 1 99 ? 13.107 -7.455 -4.935 1.00 97.19 99 ASP A O 1
ATOM 810 N N . ASP A 1 100 ? 10.861 -7.387 -4.913 1.00 97.94 100 ASP A N 1
ATOM 811 C CA . ASP A 1 100 ? 10.799 -6.167 -5.724 1.00 97.94 100 ASP A CA 1
ATOM 812 C C . ASP A 1 100 ? 10.878 -4.885 -4.891 1.00 97.94 100 ASP A C 1
ATOM 814 O O . ASP A 1 100 ? 11.137 -3.826 -5.459 1.00 97.94 100 ASP A O 1
ATOM 818 N N . LEU A 1 101 ? 10.681 -4.947 -3.569 1.00 97.81 101 LEU A N 1
ATOM 819 C CA . LEU A 1 101 ? 10.629 -3.767 -2.702 1.00 97.81 101 LEU A CA 1
ATOM 820 C C . LEU A 1 101 ? 11.879 -3.614 -1.828 1.00 97.81 101 LEU A C 1
ATOM 822 O O . LEU A 1 101 ? 12.470 -4.587 -1.361 1.00 97.81 101 LEU A O 1
ATOM 826 N N . ALA A 1 102 ? 12.272 -2.370 -1.573 1.00 96.75 102 ALA A N 1
ATOM 827 C CA . ALA A 1 102 ? 13.301 -2.001 -0.605 1.00 96.75 102 ALA A CA 1
ATOM 828 C C . ALA A 1 102 ? 12.939 -0.671 0.076 1.00 96.75 102 ALA A C 1
ATOM 830 O O . ALA A 1 102 ? 12.151 0.096 -0.478 1.00 96.75 102 ALA A O 1
ATOM 831 N N . PRO A 1 103 ? 13.488 -0.363 1.266 1.00 96.00 103 PRO A N 1
ATOM 832 C CA . PRO A 1 103 ? 13.290 0.943 1.882 1.00 96.00 103 PRO A CA 1
ATOM 833 C C . PRO A 1 103 ? 13.749 2.065 0.945 1.00 96.00 103 PRO A C 1
ATOM 835 O O . PRO A 1 103 ? 14.909 2.108 0.537 1.00 96.00 103 PRO A O 1
ATOM 838 N N . GLY A 1 104 ? 12.828 2.961 0.615 1.00 93.00 104 GLY A N 1
ATOM 839 C CA . GLY A 1 104 ? 13.051 4.137 -0.210 1.00 93.00 104 GLY A CA 1
ATOM 840 C C . GLY A 1 104 ? 12.712 5.405 0.561 1.00 93.00 104 GLY A C 1
ATOM 841 O O . GLY A 1 104 ? 13.166 5.631 1.691 1.00 93.00 104 GLY A O 1
ATOM 842 N N . THR A 1 105 ? 11.899 6.254 -0.052 1.00 91.12 105 THR A N 1
ATOM 843 C CA . THR A 1 105 ? 11.585 7.581 0.476 1.00 91.12 105 THR A CA 1
ATOM 844 C C . THR A 1 105 ? 10.902 7.509 1.850 1.00 91.12 105 THR A C 1
ATOM 846 O O . THR A 1 105 ? 9.915 6.804 2.048 1.00 91.12 105 THR A O 1
ATOM 849 N N . TRP A 1 106 ? 11.444 8.240 2.833 1.00 87.75 106 TRP A N 1
ATOM 850 C CA . TRP A 1 106 ? 10.983 8.256 4.236 1.00 87.75 106 TRP A CA 1
ATOM 851 C C . TRP A 1 106 ? 10.931 6.879 4.929 1.00 87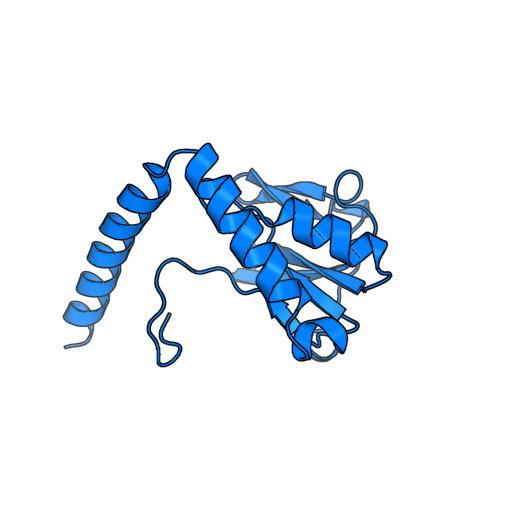.75 106 TRP A C 1
ATOM 853 O O . TRP A 1 106 ? 10.248 6.732 5.943 1.00 87.75 106 TRP A O 1
ATOM 863 N N . GLY A 1 107 ? 11.661 5.883 4.413 1.00 89.75 107 GLY A N 1
ATOM 864 C CA . GLY A 1 107 ? 11.654 4.513 4.932 1.00 89.75 107 GLY A CA 1
ATOM 865 C C . GLY A 1 107 ? 10.429 3.692 4.519 1.00 89.75 107 GLY A C 1
ATOM 866 O O . GLY A 1 107 ? 10.223 2.604 5.053 1.00 89.75 107 GLY A O 1
ATOM 867 N N . ILE A 1 108 ? 9.613 4.196 3.588 1.00 91.81 108 ILE A N 1
ATOM 868 C CA . ILE A 1 108 ? 8.532 3.433 2.958 1.00 91.81 108 ILE A CA 1
ATOM 869 C C . ILE A 1 108 ? 9.164 2.436 1.989 1.00 91.81 108 ILE A C 1
ATOM 871 O O . ILE A 1 108 ? 10.136 2.761 1.312 1.00 91.81 108 ILE A O 1
ATOM 875 N N . LEU A 1 109 ? 8.630 1.221 1.921 1.00 96.19 109 LEU A N 1
ATOM 876 C CA . LEU A 1 109 ? 9.053 0.256 0.915 1.00 96.19 109 LEU A CA 1
ATOM 877 C C . LEU A 1 109 ? 8.610 0.723 -0.480 1.00 96.19 109 LEU A C 1
ATOM 879 O O . LEU A 1 109 ? 7.417 0.886 -0.735 1.00 96.19 109 LEU A O 1
ATOM 883 N N . GLU A 1 110 ? 9.576 0.911 -1.372 1.00 97.12 110 GLU A N 1
ATOM 884 C CA . GLU A 1 110 ? 9.387 1.313 -2.764 1.00 97.12 110 GLU A CA 1
ATOM 885 C C . GLU A 1 110 ? 10.021 0.266 -3.699 1.00 97.12 110 GLU A C 1
ATOM 887 O O . GLU A 1 110 ? 10.940 -0.454 -3.294 1.00 97.12 110 GLU A O 1
ATOM 892 N N . PRO A 1 111 ? 9.542 0.147 -4.949 1.00 97.50 111 PRO A N 1
ATOM 893 C CA . PRO A 1 111 ? 10.176 -0.677 -5.971 1.00 97.50 111 PRO A CA 1
ATOM 894 C C . PRO A 1 111 ? 11.674 -0.388 -6.108 1.00 97.50 111 PRO A C 1
ATOM 896 O O . PRO A 1 111 ? 12.076 0.764 -6.289 1.00 97.50 111 PRO A O 1
ATOM 899 N N . LYS A 1 112 ? 12.499 -1.437 -6.056 1.00 97.12 112 LYS A N 1
ATOM 900 C CA . LYS A 1 112 ? 13.946 -1.341 -6.281 1.00 97.12 112 LYS A CA 1
ATOM 901 C C . LYS A 1 112 ? 14.218 -0.757 -7.671 1.00 97.12 112 LYS A C 1
ATOM 903 O O . LYS A 1 112 ? 13.504 -1.124 -8.607 1.00 97.12 112 LYS A O 1
ATOM 908 N N . PRO A 1 113 ? 15.253 0.085 -7.855 1.00 94.88 113 PRO A N 1
ATOM 909 C CA . PRO A 1 113 ? 15.531 0.730 -9.141 1.00 94.88 113 PRO A CA 1
ATOM 910 C C . PRO A 1 113 ? 15.626 -0.229 -10.338 1.00 94.88 113 PRO A C 1
ATOM 912 O O . PRO A 1 113 ? 15.119 0.084 -11.411 1.00 94.88 113 PRO A O 1
ATOM 915 N N . ASP A 1 114 ? 16.209 -1.417 -10.152 1.00 96.31 114 ASP A N 1
ATOM 916 C CA . ASP A 1 114 ? 16.343 -2.472 -11.171 1.00 96.31 114 ASP A CA 1
ATOM 917 C C . ASP A 1 114 ? 15.049 -3.273 -11.416 1.00 96.31 114 ASP A C 1
ATOM 919 O O . ASP A 1 114 ? 14.973 -4.083 -12.340 1.00 96.31 114 ASP A O 1
ATOM 923 N N . ARG A 1 115 ? 14.020 -3.057 -10.591 1.00 97.25 115 ARG A N 1
ATOM 924 C CA . ARG A 1 115 ? 12.718 -3.741 -10.636 1.00 97.25 115 ARG A CA 1
ATOM 925 C C . ARG A 1 115 ? 11.571 -2.827 -11.051 1.00 97.25 115 ARG A C 1
ATOM 927 O O . ARG A 1 115 ? 10.450 -3.311 -11.209 1.00 97.25 115 ARG A O 1
ATOM 934 N N . ILE A 1 116 ? 11.839 -1.539 -11.274 1.00 97.31 116 ILE A N 1
ATOM 935 C CA . ILE A 1 116 ? 10.831 -0.566 -11.702 1.00 97.31 116 ILE A CA 1
ATOM 936 C C . ILE A 1 116 ? 10.231 -0.983 -13.049 1.00 97.31 116 ILE A C 1
ATOM 938 O O . ILE A 1 116 ? 10.927 -1.160 -14.048 1.00 97.31 116 ILE A O 1
ATOM 942 N N . LYS A 1 117 ? 8.903 -1.086 -13.077 1.00 97.38 117 LYS A N 1
ATOM 943 C CA . LYS A 1 117 ? 8.085 -1.364 -14.261 1.00 97.38 117 LYS A CA 1
ATOM 944 C C . LYS A 1 117 ? 6.918 -0.391 -14.268 1.00 97.38 117 LYS A C 1
ATOM 946 O O . LYS A 1 117 ? 5.882 -0.681 -13.672 1.00 97.38 117 LYS A O 1
ATOM 951 N N . LEU A 1 118 ? 7.118 0.772 -14.889 1.00 97.56 118 LEU A N 1
ATOM 952 C CA . LEU A 1 118 ? 6.135 1.855 -14.889 1.00 97.56 118 LEU A CA 1
ATOM 953 C C . LEU A 1 118 ? 4.792 1.406 -15.481 1.00 97.56 118 LEU A C 1
ATOM 955 O O . LEU A 1 118 ? 4.756 0.653 -16.453 1.00 97.56 118 LEU A O 1
ATOM 959 N N . VAL A 1 119 ? 3.705 1.875 -14.873 1.00 97.62 119 VAL A N 1
ATOM 960 C CA . VAL A 1 119 ? 2.320 1.594 -15.272 1.00 97.62 119 VAL A CA 1
ATOM 961 C C . VAL A 1 119 ? 1.578 2.913 -15.437 1.00 97.62 119 VAL A C 1
ATOM 963 O O . VAL A 1 119 ? 1.696 3.799 -14.586 1.00 97.62 119 VAL A O 1
ATOM 966 N N . ALA A 1 120 ? 0.823 3.042 -16.527 1.00 96.62 120 ALA A N 1
ATOM 967 C CA . ALA A 1 120 ? 0.007 4.224 -16.782 1.00 96.62 120 ALA A CA 1
ATOM 968 C C . ALA A 1 120 ? -1.250 4.228 -15.892 1.00 96.62 120 ALA A C 1
ATOM 970 O O . ALA A 1 120 ? -1.744 3.172 -15.492 1.00 96.62 120 ALA A O 1
ATOM 971 N N . LEU A 1 121 ? -1.783 5.410 -15.564 1.00 94.81 121 LEU A N 1
ATOM 972 C CA . LEU A 1 121 ? -2.960 5.518 -14.689 1.00 94.81 121 LEU A CA 1
ATOM 973 C C . LEU A 1 121 ? -4.196 4.854 -15.307 1.00 94.81 121 LEU A C 1
ATOM 975 O O . LEU A 1 121 ? -5.017 4.287 -14.594 1.00 94.81 121 LEU A O 1
ATOM 979 N N . GLU A 1 122 ? -4.290 4.888 -16.632 1.00 97.06 122 GLU A N 1
ATOM 980 C CA . GLU A 1 122 ? -5.386 4.351 -17.433 1.00 97.06 122 GLU A CA 1
ATOM 981 C C . GLU A 1 122 ? -5.453 2.815 -17.392 1.00 97.06 122 GLU A C 1
ATOM 983 O O . GLU A 1 122 ? -6.478 2.235 -17.737 1.00 97.06 122 GLU A O 1
ATOM 988 N N . GLU A 1 123 ? -4.381 2.143 -16.960 1.00 97.31 123 GLU A N 1
ATOM 989 C CA . GLU A 1 123 ? -4.344 0.683 -16.807 1.00 97.31 123 GLU A CA 1
ATOM 990 C C . GLU A 1 123 ? -4.924 0.190 -15.470 1.00 97.31 123 GLU A C 1
ATOM 992 O O . GLU A 1 123 ? -4.965 -1.023 -15.242 1.00 97.31 123 GLU A O 1
ATOM 997 N N . ILE A 1 124 ? -5.286 1.094 -14.554 1.00 98.25 124 ILE A N 1
ATOM 998 C CA . ILE A 1 124 ? -5.640 0.758 -13.172 1.00 98.25 124 ILE A CA 1
ATOM 999 C C . ILE A 1 124 ? -7.155 0.707 -13.004 1.00 98.25 124 ILE A C 1
ATOM 1001 O O . ILE A 1 124 ? -7.843 1.711 -13.155 1.00 98.25 124 ILE A O 1
ATOM 1005 N N . ASP A 1 125 ? -7.654 -0.456 -12.585 1.00 98.31 125 ASP A N 1
ATOM 1006 C CA . ASP A 1 125 ? -9.087 -0.681 -12.390 1.00 98.31 125 ASP A CA 1
ATOM 1007 C C . ASP A 1 125 ? -9.560 -0.236 -10.996 1.00 98.31 125 ASP A C 1
ATOM 1009 O O . ASP A 1 125 ? -10.695 0.203 -10.822 1.00 98.31 125 ASP A O 1
ATOM 1013 N N . LEU A 1 126 ? -8.700 -0.367 -9.976 1.00 98.31 126 LEU A N 1
ATOM 1014 C CA . LEU A 1 126 ? -9.038 -0.042 -8.588 1.00 98.31 126 LEU A CA 1
ATOM 1015 C C . LEU A 1 126 ? -7.834 0.518 -7.825 1.00 98.31 126 LEU A C 1
ATOM 1017 O O . LEU A 1 126 ? -6.752 -0.073 -7.815 1.00 98.31 126 LEU A O 1
ATOM 1021 N N . VAL A 1 127 ? -8.049 1.633 -7.119 1.00 97.88 127 VAL A N 1
ATOM 1022 C CA . VAL A 1 127 ? -7.034 2.297 -6.288 1.00 97.88 127 VAL A CA 1
ATOM 1023 C C . VAL A 1 127 ? -7.393 2.187 -4.809 1.00 97.88 127 VAL A C 1
ATOM 1025 O O . VAL A 1 127 ? -8.327 2.823 -4.318 1.00 97.88 127 VAL A O 1
ATOM 1028 N N . ILE A 1 128 ? -6.590 1.434 -4.065 1.00 97.62 128 ILE A N 1
ATOM 1029 C CA . ILE A 1 128 ? -6.638 1.382 -2.609 1.00 97.62 128 ILE A CA 1
ATOM 1030 C C . ILE A 1 128 ? -5.875 2.602 -2.093 1.00 97.62 128 ILE A C 1
ATOM 1032 O O . ILE A 1 128 ? -4.647 2.630 -2.052 1.00 97.62 128 ILE A O 1
ATOM 1036 N N . THR A 1 129 ? -6.627 3.642 -1.733 1.00 94.69 129 THR A N 1
ATOM 1037 C CA . THR A 1 129 ? -6.075 4.959 -1.394 1.00 94.69 129 THR A CA 1
ATOM 1038 C C . THR A 1 129 ? -5.816 5.089 0.113 1.00 94.69 129 THR A C 1
ATOM 1040 O O . THR A 1 129 ? -6.740 4.870 0.900 1.00 94.69 129 THR A O 1
ATOM 1043 N N . PRO A 1 130 ? -4.610 5.499 0.552 1.00 93.31 130 PRO A N 1
ATOM 1044 C CA . PRO A 1 130 ? -4.358 5.804 1.953 1.00 93.31 130 PRO A CA 1
ATOM 1045 C C . PRO A 1 130 ? -5.020 7.125 2.364 1.00 93.31 130 PRO A C 1
ATOM 1047 O O . PRO A 1 130 ? -5.257 8.041 1.564 1.00 93.31 130 PRO A O 1
ATOM 1050 N N . GLY A 1 131 ? -5.271 7.267 3.658 1.00 92.25 131 GLY A N 1
ATOM 1051 C CA . GLY A 1 131 ? -5.738 8.517 4.235 1.00 92.25 131 GLY A CA 1
ATOM 1052 C C . GLY A 1 131 ? -5.807 8.445 5.749 1.00 92.25 131 GLY A C 1
ATOM 1053 O O . GLY A 1 131 ? -5.705 7.377 6.350 1.00 92.25 131 GLY A O 1
ATOM 1054 N N . LEU A 1 132 ? -5.946 9.615 6.362 1.00 90.94 132 LEU A N 1
ATOM 1055 C CA . LEU A 1 132 ? -5.953 9.738 7.815 1.00 90.94 132 LEU A CA 1
ATOM 1056 C C . LEU A 1 132 ? -7.371 9.851 8.374 1.00 90.94 132 LEU A C 1
ATOM 1058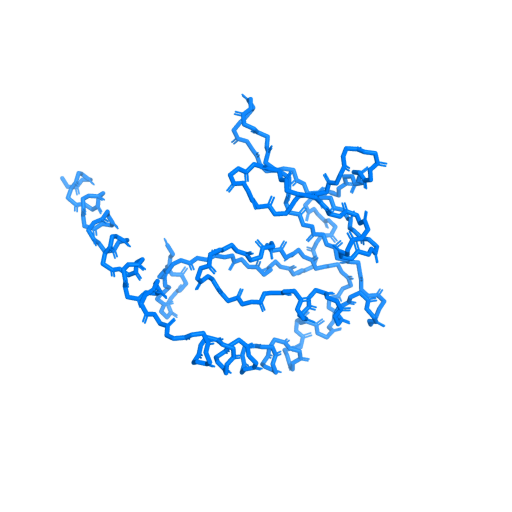 O O . LEU A 1 132 ? -7.689 9.239 9.388 1.00 90.94 132 LEU A O 1
ATOM 1062 N N . VAL A 1 133 ? -8.209 10.651 7.720 1.00 90.56 133 VAL A N 1
ATOM 1063 C CA . VAL A 1 133 ? -9.589 10.914 8.121 1.00 90.56 133 VAL A CA 1
ATOM 1064 C C . VAL A 1 133 ? -10.441 10.861 6.874 1.00 90.56 133 VAL A C 1
ATOM 1066 O O . VAL A 1 133 ? -10.046 11.391 5.840 1.00 90.56 133 VAL A O 1
ATOM 1069 N N . PHE A 1 134 ? -11.598 10.229 6.998 1.00 92.06 134 PHE A N 1
ATOM 1070 C CA . PHE A 1 134 ? -12.594 10.168 5.948 1.00 92.06 134 PHE A CA 1
ATOM 1071 C C . PHE A 1 134 ? -13.955 10.515 6.538 1.00 92.06 134 PHE A C 1
ATOM 1073 O O . PHE A 1 134 ? -14.234 10.172 7.690 1.00 92.06 134 PHE A O 1
ATOM 1080 N N . ASP A 1 135 ? -14.806 11.165 5.753 1.00 91.25 135 ASP A N 1
ATOM 1081 C CA . ASP A 1 135 ? -16.223 11.301 6.077 1.00 91.25 135 ASP A CA 1
ATOM 1082 C C . ASP A 1 135 ? -17.093 10.379 5.204 1.00 91.25 135 ASP A C 1
ATOM 1084 O O . ASP A 1 135 ? -16.633 9.752 4.249 1.00 91.25 135 ASP A O 1
ATOM 1088 N N . LYS A 1 136 ? -18.387 10.285 5.536 1.00 93.00 136 LYS A N 1
ATOM 1089 C CA . LYS A 1 136 ? -19.345 9.432 4.811 1.00 93.00 136 LYS A CA 1
ATOM 1090 C C . LYS A 1 136 ? -19.666 9.923 3.390 1.00 93.00 136 LYS A C 1
ATOM 1092 O O . LYS A 1 136 ? -20.327 9.201 2.655 1.00 93.00 136 LYS A O 1
ATOM 1097 N N . LYS A 1 137 ? -19.245 11.136 3.020 1.00 94.31 137 LYS A N 1
ATOM 1098 C CA . LYS A 1 137 ? -19.426 11.738 1.691 1.00 94.31 137 LYS A CA 1
ATOM 1099 C C . LYS A 1 137 ? -18.163 11.623 0.826 1.00 94.31 137 LYS A C 1
ATOM 1101 O O . LYS A 1 137 ? -18.160 12.126 -0.291 1.00 94.31 137 LYS A O 1
ATOM 1106 N N . GLY A 1 138 ? -17.107 10.975 1.325 1.00 88.25 138 GLY A N 1
ATOM 1107 C CA . GLY A 1 138 ? -15.839 10.814 0.612 1.00 88.25 138 GLY A CA 1
ATOM 1108 C C . GLY A 1 138 ? -14.853 11.969 0.806 1.00 88.25 138 GLY A C 1
ATOM 1109 O O . GLY A 1 138 ? -13.838 12.021 0.113 1.00 88.25 138 GLY A O 1
ATOM 1110 N N . GLY A 1 139 ? -15.109 12.886 1.744 1.00 89.12 139 GLY A N 1
ATOM 1111 C CA . GLY A 1 139 ? -14.130 13.889 2.152 1.00 89.12 139 GLY A CA 1
ATOM 1112 C C . GLY A 1 139 ? -12.883 13.232 2.748 1.00 89.12 139 GLY A C 1
ATOM 1113 O O . GLY A 1 139 ? -13.000 12.269 3.505 1.00 89.12 139 GLY A O 1
ATOM 1114 N N . ARG A 1 140 ? -11.701 13.757 2.397 1.00 89.44 140 ARG A N 1
ATOM 1115 C CA . ARG A 1 140 ? -10.374 13.271 2.812 1.00 89.44 140 ARG A CA 1
ATOM 1116 C C . ARG A 1 140 ? -9.405 14.428 3.097 1.00 89.44 140 ARG A C 1
ATOM 1118 O O . ARG A 1 140 ? -9.548 15.516 2.484 1.00 89.44 140 ARG A O 1
#

Secondary structure (DSSP, 8-state):
-HHHHHHHHHHHHHHHHHHHHTS-HHHHHHHHHHHHHHHHT-HHHHH-SEEEEPPP-TTS---HHHHHHHHHTT-EEEEEEEETTTTEEEEEEES-TTTSEEE-GGG-EEE-GGG--B--GGG-SEEE---S---TT---